Protein AF-A0A945KBH8-F1 (afdb_monomer_lite)

Structure (mmCIF, N/CA/C/O backbone):
data_AF-A0A945KBH8-F1
#
_entry.id   AF-A0A945KBH8-F1
#
loop_
_atom_site.group_PDB
_atom_site.id
_atom_site.type_symbol
_atom_site.label_atom_id
_atom_site.label_alt_id
_atom_site.label_comp_id
_atom_site.label_asym_id
_atom_site.label_entity_id
_atom_site.label_seq_id
_atom_site.pdbx_PDB_ins_code
_atom_site.Cartn_x
_atom_site.Cartn_y
_atom_site.Cartn_z
_atom_site.occupancy
_atom_site.B_iso_or_equiv
_atom_site.auth_seq_id
_atom_site.auth_comp_id
_atom_site.auth_asym_id
_atom_site.auth_atom_id
_atom_site.pdbx_PDB_model_num
ATOM 1 N N . MET A 1 1 ? -19.441 4.452 -4.669 1.00 57.00 1 MET A N 1
ATOM 2 C CA . MET A 1 1 ? -18.192 5.186 -4.384 1.00 57.00 1 MET A CA 1
ATOM 3 C C . MET A 1 1 ? -17.077 4.423 -5.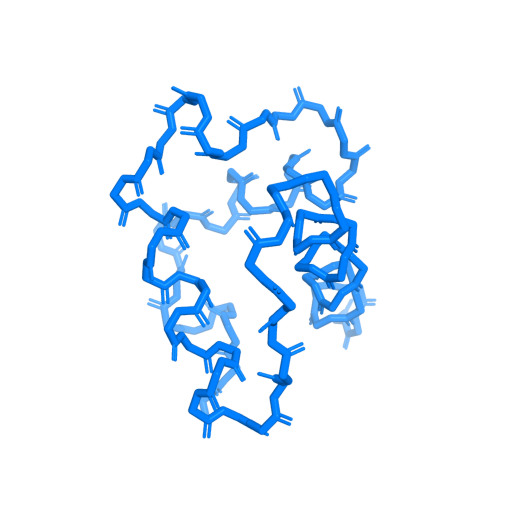067 1.00 57.00 1 MET A C 1
ATOM 5 O O . MET A 1 1 ? -16.976 3.225 -4.825 1.00 57.00 1 MET A O 1
ATOM 9 N N . THR A 1 2 ? -16.340 5.070 -5.966 1.00 73.56 2 THR A N 1
ATOM 10 C CA . THR A 1 2 ? -15.134 4.495 -6.587 1.00 73.56 2 THR A CA 1
ATOM 11 C C . THR A 1 2 ? -13.950 4.638 -5.641 1.00 73.56 2 THR A C 1
ATOM 13 O O . THR A 1 2 ? -13.999 5.450 -4.705 1.00 73.56 2 THR A O 1
ATOM 16 N N . ILE A 1 3 ? -12.892 3.854 -5.858 1.00 77.38 3 ILE A N 1
ATOM 17 C CA . ILE A 1 3 ? -11.719 3.911 -4.985 1.00 77.38 3 ILE A CA 1
ATOM 18 C C . ILE A 1 3 ? -11.081 5.306 -5.022 1.00 77.38 3 ILE A C 1
ATOM 20 O O . ILE A 1 3 ? -10.677 5.844 -3.998 1.00 77.38 3 ILE A O 1
ATOM 24 N N . GLU A 1 4 ? -11.149 5.969 -6.170 1.00 77.81 4 GLU A N 1
ATOM 25 C CA . GLU A 1 4 ? -10.694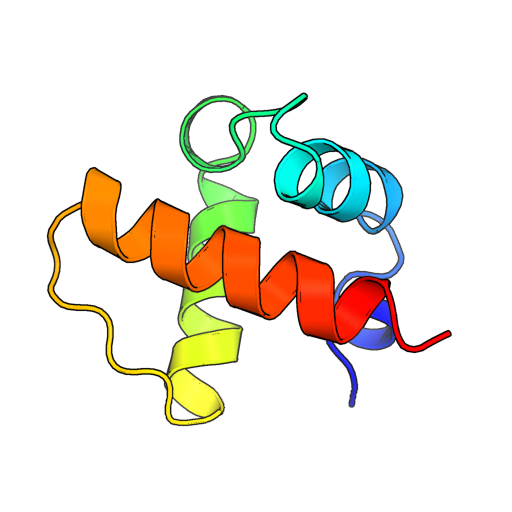 7.340 -6.396 1.00 77.81 4 GLU A CA 1
ATOM 26 C C . GLU A 1 4 ? -11.362 8.372 -5.488 1.00 77.81 4 GLU A C 1
ATOM 28 O O . GLU A 1 4 ? -10.703 9.270 -4.967 1.00 77.81 4 GLU A O 1
ATOM 33 N N . GLN A 1 5 ? -12.672 8.249 -5.263 1.00 78.19 5 GLN A N 1
ATOM 34 C CA . GLN A 1 5 ? -13.411 9.173 -4.402 1.00 78.19 5 GLN A CA 1
ATOM 35 C C . GLN A 1 5 ? -13.171 8.889 -2.918 1.00 78.19 5 GLN A C 1
ATOM 37 O O . GLN A 1 5 ? -13.155 9.805 -2.100 1.00 78.19 5 GLN A O 1
ATOM 42 N N . THR A 1 6 ? -12.993 7.619 -2.549 1.00 78.88 6 THR A N 1
ATOM 43 C CA . THR A 1 6 ? -12.717 7.227 -1.159 1.00 78.88 6 THR A CA 1
ATOM 44 C C . THR A 1 6 ? -11.277 7.542 -0.754 1.00 78.88 6 THR A C 1
ATOM 46 O O . THR A 1 6 ? -11.029 7.941 0.383 1.00 78.88 6 THR A O 1
ATOM 49 N N . PHE A 1 7 ? -10.337 7.422 -1.689 1.00 84.00 7 PHE A N 1
ATOM 50 C CA . PHE A 1 7 ? -8.908 7.625 -1.477 1.00 84.00 7 PHE A CA 1
ATOM 51 C C . PHE A 1 7 ? -8.365 8.840 -2.240 1.00 84.00 7 PHE A C 1
ATOM 53 O O . PHE A 1 7 ? -7.176 8.893 -2.532 1.00 84.00 7 PHE A O 1
ATOM 60 N N . SER A 1 8 ? -9.200 9.854 -2.498 1.00 80.00 8 SER A N 1
ATOM 61 C CA . SER A 1 8 ? -8.805 11.084 -3.205 1.00 80.00 8 SER A CA 1
ATOM 62 C C . SER A 1 8 ? -7.499 11.741 -2.729 1.00 80.00 8 SER A C 1
ATOM 64 O O . SER A 1 8 ? -6.715 12.136 -3.586 1.00 80.00 8 SER A O 1
ATOM 66 N N . PRO A 1 9 ? -7.190 11.851 -1.419 1.00 84.88 9 PRO A N 1
ATOM 67 C CA . PRO A 1 9 ? -5.907 12.420 -0.988 1.00 84.88 9 PRO A CA 1
ATOM 68 C C . PRO A 1 9 ? -4.693 11.505 -1.230 1.00 84.88 9 PRO A C 1
ATOM 70 O O . PRO A 1 9 ? -3.564 11.970 -1.140 1.00 84.88 9 PRO A O 1
ATOM 73 N N . PHE A 1 10 ? -4.908 10.221 -1.526 1.00 84.31 10 PHE A N 1
ATOM 74 C CA . PHE A 1 10 ? -3.862 9.216 -1.755 1.00 84.31 10 PHE A CA 1
ATOM 75 C C . PHE A 1 10 ? -3.852 8.694 -3.199 1.00 84.31 10 PHE A C 1
ATOM 77 O O . PHE A 1 10 ? -3.181 7.710 -3.494 1.00 84.31 10 PHE A O 1
ATOM 84 N N . LEU A 1 11 ? -4.598 9.339 -4.096 1.00 83.94 11 LEU A N 1
ATOM 85 C CA . LEU A 1 11 ? -4.814 8.891 -5.472 1.00 83.94 11 LEU A CA 1
ATOM 86 C C . LEU A 1 11 ? -3.501 8.836 -6.270 1.00 83.94 11 LEU A C 1
ATOM 88 O O . LEU A 1 11 ? -3.287 7.886 -7.015 1.00 83.94 11 LEU A O 1
ATOM 92 N N . ASP A 1 12 ? -2.598 9.795 -6.051 1.00 85.50 12 ASP A N 1
ATOM 93 C CA . ASP A 1 12 ? -1.245 9.797 -6.627 1.00 85.50 12 ASP A CA 1
ATOM 94 C C . ASP A 1 12 ? -0.459 8.538 -6.236 1.00 85.50 12 ASP A C 1
ATOM 96 O O . ASP A 1 12 ? 0.073 7.839 -7.092 1.00 85.50 12 ASP A O 1
ATOM 100 N N . ILE A 1 13 ? -0.470 8.191 -4.947 1.00 86.81 13 ILE A N 1
ATOM 101 C CA . ILE A 1 13 ? 0.245 7.026 -4.407 1.00 86.81 13 ILE A CA 1
ATOM 102 C C . ILE A 1 13 ? -0.366 5.728 -4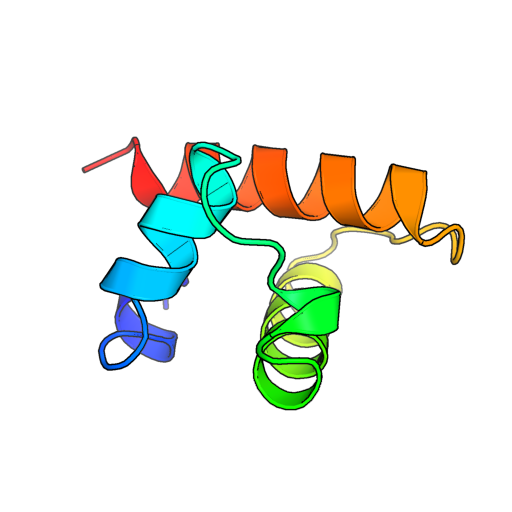.943 1.00 86.81 13 ILE A C 1
ATOM 104 O O . ILE A 1 13 ? 0.354 4.805 -5.320 1.00 86.81 13 ILE A O 1
ATOM 108 N N . LEU A 1 14 ? -1.699 5.657 -5.011 1.00 85.94 14 LEU A N 1
ATOM 109 C CA . LEU A 1 14 ? -2.411 4.510 -5.572 1.00 85.94 14 LEU A CA 1
ATOM 110 C C . LEU A 1 14 ? -2.115 4.334 -7.063 1.00 85.94 14 LEU A C 1
ATOM 112 O O . LEU A 1 14 ? -1.916 3.207 -7.503 1.00 85.94 14 LEU A O 1
ATOM 116 N N . ARG A 1 15 ? -2.024 5.425 -7.830 1.00 85.88 15 ARG A N 1
ATOM 117 C CA . ARG A 1 15 ? -1.595 5.374 -9.232 1.00 85.88 15 ARG A CA 1
ATOM 118 C C . ARG A 1 15 ? -0.172 4.851 -9.336 1.00 85.88 15 ARG A C 1
ATOM 120 O O . ARG A 1 15 ? 0.030 3.857 -10.022 1.00 85.88 15 ARG A O 1
ATOM 127 N N . SER A 1 16 ? 0.781 5.434 -8.611 1.00 86.31 16 SER A N 1
ATOM 128 C CA . SER A 1 16 ? 2.169 4.950 -8.602 1.00 86.31 16 SER A CA 1
ATOM 129 C C . SER A 1 16 ? 2.267 3.474 -8.211 1.00 86.31 16 SER A C 1
ATOM 131 O O . SER A 1 16 ? 3.038 2.727 -8.800 1.00 86.31 16 SER A O 1
ATOM 133 N N . THR A 1 17 ? 1.424 3.019 -7.287 1.00 85.75 17 THR A N 1
ATOM 134 C CA . THR A 1 17 ? 1.338 1.605 -6.895 1.00 85.75 17 THR A CA 1
ATOM 135 C C . THR A 1 17 ? 0.772 0.724 -8.000 1.00 85.75 17 THR A C 1
ATOM 137 O O . THR A 1 17 ? 1.335 -0.326 -8.286 1.00 85.75 17 THR A O 1
ATOM 140 N N . ALA A 1 18 ? -0.301 1.155 -8.663 1.00 84.44 18 ALA A N 1
ATOM 141 C CA . ALA A 1 18 ? -0.886 0.440 -9.795 1.00 84.44 18 ALA A CA 1
ATOM 142 C C . ALA A 1 18 ? 0.084 0.325 -10.985 1.00 84.44 18 ALA A C 1
ATOM 144 O O . ALA A 1 18 ? 0.017 -0.635 -11.746 1.00 84.44 18 ALA A O 1
ATOM 145 N N . TYR A 1 19 ? 0.997 1.289 -11.147 1.00 82.06 19 TYR A N 1
ATOM 146 C CA . TYR A 1 19 ? 2.082 1.224 -12.132 1.00 82.06 19 TYR A CA 1
ATOM 147 C C . TYR A 1 19 ? 3.277 0.364 -11.678 1.00 82.06 19 TYR A C 1
ATOM 149 O O . TYR A 1 19 ? 4.154 0.088 -12.494 1.00 82.06 19 TYR A O 1
ATOM 157 N N . GLY A 1 20 ? 3.320 -0.070 -10.412 1.00 78.75 20 GLY A N 1
ATOM 158 C CA . GLY A 1 20 ? 4.440 -0.818 -9.831 1.00 78.75 20 GLY A CA 1
ATOM 159 C C . GLY A 1 20 ? 5.633 0.048 -9.408 1.00 78.75 20 GLY A C 1
ATOM 160 O O . GLY A 1 20 ? 6.714 -0.480 -9.169 1.00 78.75 20 GLY A O 1
ATOM 161 N N . ASP A 1 21 ? 5.449 1.365 -9.322 1.00 82.12 21 ASP A N 1
ATOM 162 C CA . ASP A 1 21 ? 6.476 2.338 -8.928 1.00 82.12 21 ASP A CA 1
ATOM 163 C C . ASP A 1 21 ? 6.589 2.455 -7.394 1.00 82.12 21 ASP A C 1
ATOM 165 O O . ASP A 1 21 ? 7.660 2.728 -6.857 1.00 82.12 21 ASP A O 1
ATOM 169 N N . VAL A 1 22 ? 5.484 2.201 -6.677 1.00 81.75 22 VAL A N 1
ATOM 170 C CA . VAL A 1 22 ? 5.400 2.283 -5.208 1.00 81.75 22 VAL A CA 1
ATOM 171 C C . VAL A 1 22 ? 4.849 0.992 -4.606 1.00 81.75 22 VAL A C 1
ATOM 173 O O . VAL A 1 22 ? 3.764 0.528 -4.955 1.00 81.75 22 VAL A O 1
ATOM 176 N N . THR A 1 23 ? 5.546 0.449 -3.610 1.00 82.62 23 THR A N 1
ATOM 177 C CA . THR A 1 23 ? 5.066 -0.712 -2.853 1.00 82.62 23 THR A CA 1
ATOM 178 C C . THR A 1 23 ? 4.204 -0.260 -1.677 1.00 82.62 23 THR A C 1
ATOM 180 O O . THR A 1 23 ? 4.711 0.041 -0.597 1.00 82.62 23 THR A O 1
ATOM 183 N N . LEU A 1 24 ? 2.881 -0.230 -1.873 1.00 83.38 24 LEU A N 1
ATOM 184 C CA . LEU A 1 24 ? 1.919 0.255 -0.873 1.00 83.38 24 LEU A CA 1
ATOM 185 C C . LEU A 1 24 ? 2.017 -0.461 0.482 1.00 83.38 24 LEU A C 1
ATOM 187 O O . LEU A 1 24 ? 1.857 0.193 1.504 1.00 83.38 24 LEU A O 1
ATOM 191 N N . ASP A 1 25 ? 2.270 -1.772 0.505 1.00 80.75 25 ASP A N 1
ATOM 192 C CA . ASP A 1 25 ? 2.387 -2.536 1.757 1.00 80.75 25 ASP A CA 1
ATOM 193 C C . ASP A 1 25 ? 3.624 -2.126 2.578 1.00 80.75 25 ASP A C 1
ATOM 195 O O . ASP A 1 25 ? 3.563 -2.008 3.800 1.00 80.75 25 ASP A O 1
ATOM 199 N N . VAL A 1 26 ? 4.722 -1.792 1.894 1.00 83.31 26 VAL A N 1
ATOM 200 C CA . VAL A 1 26 ? 5.997 -1.412 2.519 1.00 83.31 26 VAL A CA 1
ATOM 201 C C . VAL A 1 26 ? 6.001 0.059 2.930 1.00 83.31 26 VAL A C 1
ATOM 203 O O . VAL A 1 26 ? 6.353 0.391 4.061 1.00 83.31 26 VAL A O 1
ATOM 206 N N . GLU A 1 27 ? 5.601 0.955 2.028 1.00 85.38 27 GLU A N 1
ATOM 207 C CA . GLU A 1 27 ? 5.647 2.403 2.268 1.00 85.38 27 GLU A CA 1
ATOM 208 C C . GLU A 1 27 ? 4.455 2.885 3.104 1.00 85.38 27 GLU A C 1
ATOM 210 O O . GLU A 1 27 ? 4.571 3.780 3.947 1.00 85.38 27 GLU A O 1
ATOM 215 N N . HIS A 1 28 ? 3.286 2.278 2.893 1.00 85.94 28 HIS A N 1
ATOM 216 C CA . HIS A 1 28 ? 2.027 2.709 3.487 1.00 85.94 28 HIS A CA 1
ATOM 217 C C . HIS A 1 28 ? 1.162 1.524 3.954 1.00 85.94 28 HIS A C 1
ATOM 219 O O . HIS A 1 28 ? 0.012 1.392 3.516 1.00 85.94 28 HIS A O 1
ATOM 225 N N . PRO A 1 29 ? 1.623 0.721 4.933 1.00 85.44 29 PRO A N 1
ATOM 226 C CA . PRO A 1 29 ? 0.896 -0.461 5.419 1.00 85.44 29 PRO A CA 1
ATOM 227 C C . PRO A 1 29 ? -0.524 -0.136 5.922 1.00 85.44 29 PRO A C 1
ATOM 229 O O . PRO A 1 29 ? -1.465 -0.921 5.779 1.00 85.44 29 PRO A O 1
ATOM 232 N N . SER A 1 30 ? -0.722 1.066 6.474 1.00 86.94 30 SER A N 1
ATOM 233 C CA . SER A 1 30 ? -2.039 1.569 6.894 1.00 86.94 30 SER A CA 1
ATOM 234 C C . SER A 1 30 ? -2.990 1.842 5.723 1.00 86.94 30 SER A C 1
ATOM 236 O O . SER A 1 30 ? -4.206 1.720 5.877 1.00 86.94 30 SER A O 1
ATOM 238 N N . LEU A 1 31 ? -2.462 2.269 4.573 1.00 86.50 31 LEU A N 1
ATOM 239 C CA . LEU A 1 31 ? -3.241 2.503 3.359 1.00 86.50 31 LEU A CA 1
ATOM 240 C C . LEU A 1 31 ? -3.540 1.172 2.669 1.00 86.50 31 LEU A C 1
ATOM 242 O O . LEU A 1 31 ? -4.691 0.945 2.310 1.00 86.50 31 LEU A O 1
ATOM 246 N N . TYR A 1 32 ? -2.551 0.279 2.592 1.00 86.44 32 TYR A N 1
ATOM 247 C CA . TYR A 1 32 ? -2.714 -1.082 2.085 1.00 86.44 32 TYR A CA 1
ATOM 248 C C . TYR A 1 32 ? -3.864 -1.817 2.773 1.00 86.44 32 TYR A C 1
ATOM 250 O O . TYR A 1 32 ? -4.814 -2.209 2.104 1.00 86.44 32 TYR A O 1
ATOM 258 N N . ASN A 1 33 ? -3.888 -1.857 4.109 1.00 86.88 33 ASN A N 1
ATOM 259 C CA . ASN A 1 33 ? -4.994 -2.472 4.851 1.00 86.88 33 ASN A CA 1
ATOM 260 C C . ASN A 1 33 ? -6.368 -1.854 4.532 1.00 86.88 33 ASN A C 1
ATOM 262 O O . ASN A 1 33 ? -7.375 -2.560 4.485 1.00 86.88 33 ASN A O 1
ATOM 266 N N . LYS A 1 34 ? -6.442 -0.536 4.300 1.00 88.38 34 LYS A N 1
ATOM 267 C CA . LYS A 1 34 ? -7.704 0.131 3.935 1.00 88.38 34 LYS A CA 1
ATOM 268 C C . LYS A 1 34 ? -8.158 -0.225 2.523 1.00 88.38 34 LYS A C 1
ATOM 270 O O . LYS A 1 34 ? -9.353 -0.424 2.317 1.00 88.38 34 LYS A O 1
ATOM 275 N N . VAL A 1 35 ? -7.231 -0.265 1.568 1.00 86.38 35 VAL A N 1
ATOM 276 C CA . VAL A 1 35 ? -7.492 -0.629 0.168 1.00 86.38 35 VAL A CA 1
ATOM 277 C C . VAL A 1 35 ? -7.900 -2.098 0.085 1.00 86.38 35 VAL A C 1
ATOM 279 O O . VAL A 1 35 ? -8.919 -2.419 -0.521 1.00 86.38 35 VAL A O 1
ATOM 282 N N . LEU A 1 36 ? -7.185 -2.971 0.789 1.00 86.00 36 LEU A N 1
ATOM 283 C CA . LEU A 1 36 ? -7.498 -4.389 0.908 1.00 86.00 36 LEU A CA 1
ATOM 284 C C . LEU A 1 36 ? -8.897 -4.598 1.507 1.00 86.00 36 LEU A C 1
ATOM 286 O O . LEU A 1 36 ? -9.743 -5.237 0.888 1.00 86.00 36 LEU A O 1
ATOM 290 N N . ALA A 1 37 ? -9.216 -3.941 2.628 1.00 87.56 37 ALA A N 1
ATOM 291 C CA . ALA A 1 37 ? -10.557 -3.992 3.215 1.00 87.56 37 ALA A CA 1
ATOM 292 C C . ALA A 1 37 ? -11.651 -3.419 2.288 1.00 87.56 37 ALA A C 1
ATOM 294 O O . ALA A 1 37 ? -12.797 -3.878 2.312 1.00 87.56 37 ALA A O 1
ATOM 295 N N . PHE A 1 38 ? -11.328 -2.409 1.473 1.00 87.94 38 PHE A N 1
ATOM 296 C CA . PHE A 1 38 ? -12.247 -1.855 0.477 1.00 87.94 38 PHE A CA 1
ATOM 297 C C . PHE A 1 38 ? -12.568 -2.880 -0.616 1.00 87.94 38 PHE A C 1
ATOM 299 O O . PHE A 1 38 ? -13.742 -3.083 -0.932 1.00 87.94 38 PHE A O 1
ATOM 306 N N . TYR A 1 39 ? -11.554 -3.567 -1.144 1.00 86.56 39 TYR A N 1
ATOM 307 C CA . TYR A 1 39 ? -11.729 -4.617 -2.146 1.00 86.56 39 TYR A CA 1
ATOM 308 C C . TYR A 1 39 ? -12.420 -5.862 -1.576 1.00 86.56 39 TYR A C 1
ATOM 310 O O . TYR A 1 39 ? -13.341 -6.374 -2.213 1.00 86.56 39 TYR A O 1
ATOM 318 N N . GLN A 1 40 ? -12.106 -6.265 -0.342 1.00 86.44 40 GLN A N 1
ATOM 319 C CA . GLN A 1 40 ? -12.820 -7.337 0.369 1.00 86.44 40 GLN A CA 1
ATOM 320 C C . GLN A 1 40 ? -14.315 -7.044 0.485 1.00 86.44 40 GLN A C 1
ATOM 322 O O . GLN A 1 40 ? -15.157 -7.884 0.175 1.00 86.44 40 GLN A O 1
ATOM 327 N N . ARG A 1 41 ? -14.681 -5.811 0.858 1.00 86.25 41 ARG A N 1
ATOM 328 C CA . ARG A 1 41 ? -16.091 -5.383 0.908 1.00 86.25 41 ARG A CA 1
ATOM 329 C C . ARG A 1 41 ? -16.776 -5.380 -0.455 1.00 86.25 41 ARG A C 1
ATOM 331 O O . ARG A 1 41 ? -18.001 -5.450 -0.510 1.00 86.25 41 ARG A O 1
ATOM 338 N N . ARG A 1 42 ? -16.007 -5.268 -1.537 1.00 83.31 42 ARG A N 1
ATOM 339 C CA . ARG A 1 42 ? -16.494 -5.298 -2.921 1.00 83.31 42 ARG A CA 1
ATOM 340 C C . ARG A 1 42 ? -16.627 -6.730 -3.462 1.00 83.31 42 ARG A C 1
ATOM 342 O O . ARG A 1 42 ? -17.168 -6.895 -4.550 1.00 83.31 42 ARG A O 1
ATOM 349 N N . GLY A 1 43 ? -16.198 -7.737 -2.694 1.00 83.75 43 GLY A N 1
ATOM 350 C CA . GLY A 1 43 ? -16.264 -9.156 -3.052 1.00 83.75 43 GLY A CA 1
ATOM 351 C C . GLY A 1 43 ? -14.986 -9.711 -3.682 1.00 83.75 43 GLY A C 1
ATOM 352 O O . GLY A 1 43 ? -15.040 -10.780 -4.280 1.00 83.75 43 GLY A O 1
ATOM 353 N N . ILE A 1 44 ? -13.860 -8.994 -3.585 1.00 85.44 44 ILE A N 1
ATOM 354 C CA . ILE A 1 44 ? -12.547 -9.542 -3.939 1.00 85.44 44 ILE A CA 1
ATOM 355 C C . ILE A 1 44 ? -12.089 -10.442 -2.791 1.00 85.44 44 ILE A C 1
ATOM 357 O O . ILE A 1 44 ? -11.942 -9.975 -1.659 1.00 85.44 44 ILE A O 1
ATOM 361 N N . ASP A 1 45 ? -11.877 -11.717 -3.093 1.00 81.75 45 ASP A N 1
ATOM 362 C CA . ASP A 1 45 ? -11.296 -12.669 -2.153 1.00 81.75 45 ASP A CA 1
ATOM 363 C C . ASP A 1 45 ? -9.770 -12.558 -2.215 1.00 81.75 45 ASP A C 1
ATOM 365 O O . ASP A 1 45 ? -9.183 -12.574 -3.298 1.00 81.75 45 ASP A O 1
ATOM 369 N N . PHE A 1 46 ? -9.160 -12.394 -1.047 1.00 82.81 46 PHE A N 1
ATOM 370 C CA . PHE A 1 46 ? -7.714 -12.370 -0.866 1.00 82.81 46 PHE A CA 1
ATOM 371 C C . PHE A 1 46 ? -7.317 -13.689 -0.212 1.00 82.81 46 PHE A C 1
ATOM 373 O O . PHE A 1 46 ? -7.966 -14.126 0.743 1.00 82.81 46 PHE A O 1
ATOM 380 N N . TYR A 1 47 ? -6.279 -14.328 -0.736 1.00 79.06 47 TYR A N 1
ATOM 381 C CA . TYR A 1 47 ? -5.875 -15.683 -0.367 1.00 79.06 47 TYR A CA 1
ATOM 382 C C . TYR A 1 47 ? -4.951 -15.708 0.858 1.00 79.06 47 TYR A C 1
ATOM 384 O O . TYR A 1 47 ? -4.677 -16.781 1.398 1.00 79.06 47 TYR A O 1
ATOM 392 N N . GLY A 1 48 ? -4.530 -14.538 1.350 1.00 77.81 48 GLY A N 1
ATOM 393 C CA . GLY A 1 48 ? -3.654 -14.398 2.511 1.00 77.81 48 GLY A CA 1
ATOM 394 C C . GLY A 1 48 ? -2.178 -14.604 2.181 1.00 77.81 48 GLY A C 1
ATOM 395 O O . GLY A 1 48 ? -1.356 -14.618 3.100 1.00 77.81 48 GLY A O 1
ATOM 396 N N . ASP A 1 49 ? -1.854 -14.768 0.898 1.00 84.62 49 ASP A N 1
ATOM 397 C CA . ASP A 1 49 ? -0.488 -14.726 0.405 1.00 84.62 49 ASP A CA 1
ATOM 398 C C . ASP A 1 49 ? -0.165 -13.285 -0.019 1.00 84.62 49 ASP A C 1
ATOM 400 O O . ASP A 1 49 ? -0.863 -12.731 -0.870 1.00 84.62 49 ASP A O 1
ATOM 404 N N . PRO A 1 50 ? 0.844 -12.642 0.588 1.00 78.62 50 PRO A N 1
ATOM 405 C CA . PRO A 1 50 ? 1.109 -11.225 0.373 1.00 78.62 50 PRO A CA 1
ATOM 406 C C . PRO A 1 50 ? 1.496 -10.897 -1.072 1.00 78.62 50 PRO A C 1
ATOM 408 O O . PRO A 1 50 ? 1.169 -9.805 -1.535 1.00 78.62 50 PRO A O 1
ATOM 411 N N . ASP A 1 51 ? 2.159 -11.810 -1.785 1.00 82.19 51 ASP A N 1
ATOM 412 C CA . ASP A 1 51 ? 2.545 -11.599 -3.180 1.00 82.19 51 ASP A CA 1
ATOM 413 C C . ASP A 1 51 ? 1.318 -11.708 -4.104 1.00 82.19 51 ASP A C 1
ATOM 415 O O . ASP A 1 51 ? 1.077 -10.811 -4.919 1.00 82.19 51 ASP A O 1
ATOM 419 N N . GLU A 1 52 ? 0.487 -12.745 -3.935 1.00 85.25 52 GLU A N 1
ATOM 420 C CA . GLU A 1 52 ? -0.745 -12.914 -4.728 1.00 85.25 52 GLU A CA 1
ATOM 421 C C . GLU A 1 52 ? -1.777 -11.818 -4.429 1.00 85.25 52 GLU A C 1
ATOM 423 O O . GLU A 1 52 ? -2.370 -11.234 -5.341 1.00 85.25 52 GLU A O 1
ATOM 428 N N . ASP A 1 53 ? -1.973 -11.491 -3.152 1.00 86.06 53 ASP A N 1
ATOM 429 C CA . ASP A 1 53 ? -2.912 -10.461 -2.716 1.00 86.06 53 ASP A CA 1
ATOM 430 C C . ASP A 1 53 ? -2.521 -9.088 -3.267 1.00 86.0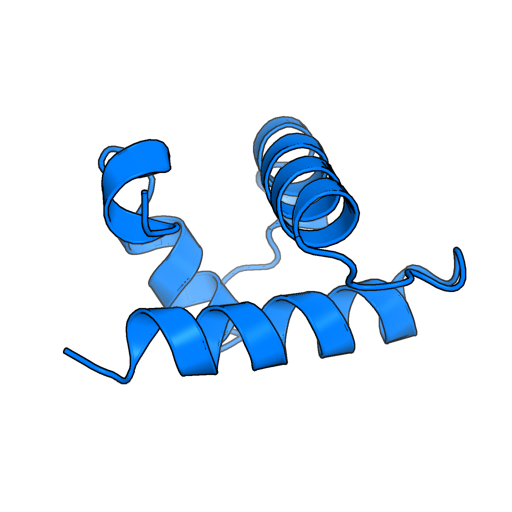6 53 ASP A C 1
ATOM 432 O O . ASP A 1 53 ? -3.388 -8.306 -3.678 1.00 86.06 53 ASP A O 1
ATOM 436 N N . TYR A 1 54 ? -1.219 -8.800 -3.332 1.00 84.94 54 TYR A N 1
ATOM 437 C CA . TYR A 1 54 ? -0.712 -7.564 -3.910 1.00 84.94 54 TYR A CA 1
ATOM 438 C C . TYR A 1 54 ? -0.902 -7.519 -5.431 1.00 84.94 54 TYR A C 1
ATOM 440 O O . TYR A 1 54 ? -1.299 -6.476 -5.953 1.00 84.94 54 TYR A O 1
ATOM 448 N N . GLU A 1 55 ? -0.699 -8.625 -6.151 1.00 85.38 55 GLU A N 1
ATOM 449 C CA . GLU A 1 55 ? -0.961 -8.699 -7.596 1.00 85.38 55 GLU A CA 1
ATOM 450 C C . GLU A 1 55 ? -2.449 -8.474 -7.914 1.00 85.38 55 GLU A C 1
ATOM 452 O O . GLU A 1 55 ? -2.795 -7.670 -8.793 1.00 85.38 55 GLU A O 1
ATOM 457 N N . ILE A 1 56 ? -3.341 -9.115 -7.151 1.00 87.56 56 ILE A N 1
ATOM 458 C CA . ILE A 1 56 ? -4.795 -8.939 -7.260 1.00 87.56 56 ILE A CA 1
ATOM 459 C C . ILE A 1 56 ? -5.167 -7.486 -6.967 1.00 87.56 56 ILE A C 1
ATOM 461 O O . ILE A 1 56 ? -5.918 -6.873 -7.734 1.00 87.56 56 ILE A O 1
ATOM 465 N N . LEU A 1 57 ? -4.648 -6.916 -5.878 1.00 87.19 57 LEU A N 1
ATOM 466 C CA . LEU A 1 57 ? -4.906 -5.532 -5.498 1.00 87.19 57 LEU A CA 1
ATOM 467 C C . LEU A 1 57 ? -4.417 -4.573 -6.578 1.00 87.19 57 LEU A C 1
ATOM 469 O O . LEU A 1 57 ? -5.199 -3.738 -7.018 1.00 87.19 57 LEU A O 1
ATOM 473 N N . SER A 1 58 ? -3.171 -4.707 -7.031 1.00 84.81 58 SER A N 1
ATOM 474 C CA . SER A 1 58 ? -2.563 -3.836 -8.039 1.00 84.81 58 SER A CA 1
ATOM 475 C C . SER A 1 58 ? -3.318 -3.898 -9.366 1.00 84.81 58 SER A C 1
ATOM 477 O O . SER A 1 58 ? -3.648 -2.860 -9.937 1.00 84.81 58 SER A O 1
ATOM 479 N N . THR A 1 59 ? -3.726 -5.093 -9.801 1.00 86.06 59 THR A N 1
ATOM 480 C CA . THR A 1 59 ? -4.544 -5.279 -11.009 1.00 86.06 59 THR A CA 1
ATOM 481 C C . THR A 1 59 ? -5.910 -4.606 -10.879 1.00 86.06 59 THR A C 1
ATOM 483 O O . THR A 1 59 ? -6.324 -3.851 -11.759 1.00 86.06 59 THR A O 1
ATOM 486 N N . ASN A 1 60 ? -6.621 -4.832 -9.770 1.00 87.00 60 ASN A N 1
ATOM 487 C CA . ASN A 1 60 ? -7.920 -4.198 -9.531 1.00 87.00 60 ASN A CA 1
ATOM 488 C C . ASN A 1 60 ? -7.801 -2.676 -9.380 1.00 87.00 60 ASN A C 1
ATOM 490 O O . ASN A 1 60 ? -8.705 -1.942 -9.780 1.00 87.00 60 ASN A O 1
ATOM 494 N N . LEU A 1 61 ? -6.699 -2.205 -8.799 1.00 85.62 61 LEU A N 1
ATOM 495 C CA . LEU A 1 61 ? -6.379 -0.795 -8.632 1.00 85.62 61 LEU A CA 1
ATOM 496 C C . LEU A 1 61 ? -6.118 -0.148 -9.986 1.00 85.62 61 LEU A C 1
ATOM 498 O O . LEU A 1 61 ? -6.743 0.856 -10.305 1.00 85.62 61 LEU A 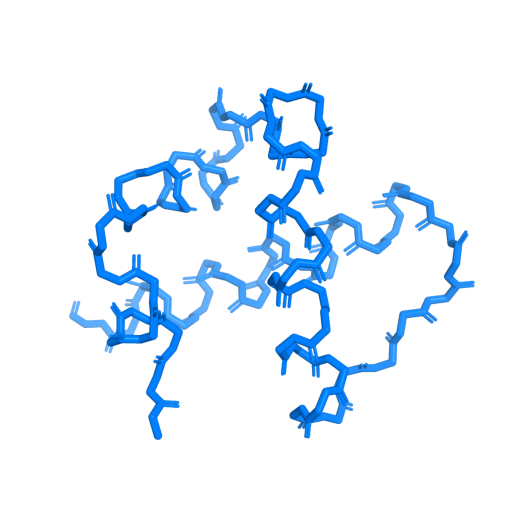O 1
ATOM 502 N N . TYR A 1 62 ? -5.284 -0.763 -10.818 1.00 85.38 62 TYR A N 1
ATOM 503 C CA . TYR A 1 62 ? -5.024 -0.318 -12.180 1.00 85.38 62 TYR A CA 1
ATOM 504 C C . TYR A 1 62 ? -6.310 -0.241 -13.005 1.00 85.38 62 TYR A C 1
ATOM 506 O O . TYR A 1 62 ? -6.548 0.762 -13.668 1.00 85.38 62 TYR A O 1
ATOM 514 N N . VAL A 1 63 ? -7.181 -1.250 -12.922 1.00 84.69 63 VAL A N 1
ATOM 515 C CA . VAL A 1 63 ? -8.463 -1.255 -13.643 1.00 84.69 63 VAL A CA 1
ATOM 516 C C . VAL A 1 63 ? -9.403 -0.147 -13.155 1.00 84.69 63 VAL A C 1
ATOM 518 O O . VAL A 1 63 ? -9.980 0.544 -13.989 1.00 84.69 63 VAL A O 1
ATOM 521 N N . ASP A 1 64 ? -9.555 0.055 -11.840 1.00 83.12 64 ASP A N 1
ATOM 522 C CA . ASP A 1 64 ? -10.428 1.116 -11.296 1.00 83.12 64 ASP A CA 1
ATOM 523 C C . ASP A 1 64 ? -9.866 2.517 -11.621 1.00 83.12 64 ASP A C 1
ATOM 525 O O . ASP A 1 64 ? -10.641 3.431 -11.879 1.00 83.12 64 ASP A O 1
ATOM 529 N N . LEU A 1 65 ? -8.534 2.679 -11.670 1.00 81.62 65 LEU A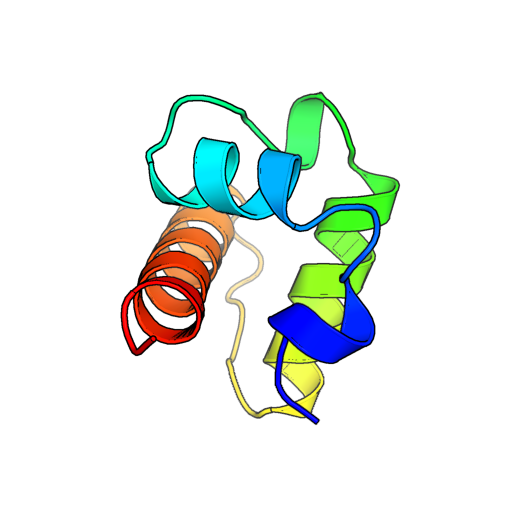 N 1
ATOM 530 C CA . LEU A 1 65 ? -7.845 3.951 -11.945 1.00 81.62 65 LEU A CA 1
ATOM 531 C C . LEU A 1 65 ? -7.654 4.268 -13.438 1.00 81.62 65 LEU A C 1
ATOM 533 O O . LEU A 1 65 ? -7.509 5.435 -13.792 1.00 81.62 65 LEU A O 1
ATOM 537 N N . SER A 1 66 ? -7.608 3.256 -14.307 1.00 73.19 66 SER A N 1
ATOM 538 C CA . SER A 1 66 ? -7.407 3.416 -15.755 1.00 73.19 66 SER A CA 1
ATOM 539 C C . SER A 1 66 ? -8.711 3.663 -16.518 1.00 73.19 66 SER A C 1
ATOM 541 O O . SER A 1 66 ? -8.661 3.961 -17.710 1.00 73.19 66 SER A O 1
ATOM 543 N N . TYR A 1 67 ? -9.873 3.516 -15.878 1.00 60.59 67 TYR A N 1
ATOM 544 C CA . TYR A 1 67 ? -11.183 3.662 -16.523 1.00 60.59 67 TYR A CA 1
ATOM 545 C C . TYR A 1 67 ? -11.737 5.102 -16.476 1.00 60.59 67 TYR A C 1
ATOM 547 O O . TYR A 1 67 ? -12.956 5.294 -16.459 1.00 60.59 67 TYR A O 1
ATOM 555 N N . VAL A 1 68 ? -10.852 6.107 -16.455 1.00 51.12 68 VAL A N 1
ATOM 556 C CA . VAL A 1 68 ? -11.175 7.546 -16.369 1.00 51.12 68 VAL A CA 1
ATOM 557 C C . VAL A 1 68 ? -10.588 8.319 -17.540 1.00 51.12 68 VAL A C 1
ATOM 559 O O . VAL A 1 68 ? -9.400 8.097 -17.858 1.00 51.12 68 VAL A O 1
#

Foldseek 3Di:
DFPCVVCVVCLVVLVCLLVVNDDCCVPPVVVVVVLLVVVVVVVDDDPPDPVRNSVSSSPVSCVSSVPD

Secondary structure (DSSP, 8-state):
--HHHHSGGGHHHHHHHHTTSS-HHHH-HHHHHHHHHHHHHTT----S-HHHHHHHHHHHHHHHHH--

pLDDT: mean 82.55, std 6.59, range [51.12, 88.38]

Radius of gyration: 10.77 Å; chains: 1; bounding box: 25×28×23 Å

Sequence (68 aa):
MTIEQTFSPFLDILRSTAYGDVTLDVEHPSLYNKVLAFYQRRGIDFYGDPDEDYEILSTNLYVDLSYV